Protein AF-A0A7S3RMD4-F1 (afdb_monomer_lite)

Secondary structure (DSSP, 8-state):
--TTHHHHHHHHHHHTT-SSHHHHHHHHHHHHHHHTT-HHHHHTTHHHHHHHTT-SSHHHHHHHHHHHHHHHHH-GGGGGGGHHHHHHHHHHHHTT-S-GGGEETTEESHHHHT-

Sequence (115 aa):
NTEMIPAISPIVFKLLTHSQEVVRKKAVVSVCKFFKIVPDTVLDNKDTIRMVLCDPDPSVMGASLHVLFEMAKANPGGCKDLVPSFVNILKQITEHKLPRDFDYHRMPAPWLQVK

pLDDT: mean 93.02, std 4.69, range [59.81, 98.25]

Structure (mmCIF, N/CA/C/O backbone):
data_AF-A0A7S3RMD4-F1
#
_entry.id   AF-A0A7S3RMD4-F1
#
loop_
_atom_site.group_PDB
_atom_site.id
_atom_site.type_symbol
_atom_site.label_atom_id
_atom_site.label_alt_id
_atom_site.label_comp_id
_atom_site.label_asym_id
_atom_site.label_entity_id
_atom_site.label_seq_id
_atom_site.pdbx_PDB_ins_code
_atom_site.Cartn_x
_atom_site.Cartn_y
_atom_site.Cartn_z
_atom_site.occupancy
_atom_site.B_iso_or_equiv
_atom_site.auth_seq_id
_atom_site.auth_comp_id
_atom_site.auth_asym_id
_atom_site.auth_atom_id
_atom_site.pdbx_PDB_model_num
ATOM 1 N N . ASN A 1 1 ? 10.426 -15.105 -16.484 1.00 59.81 1 ASN A N 1
ATOM 2 C CA . ASN A 1 1 ? 10.438 -14.267 -17.699 1.00 59.81 1 ASN A CA 1
ATOM 3 C C . ASN A 1 1 ? 10.548 -12.801 -17.345 1.00 59.81 1 ASN A C 1
ATOM 5 O O . ASN A 1 1 ? 9.536 -12.146 -17.145 1.00 59.81 1 ASN A O 1
ATOM 9 N N . THR A 1 2 ? 11.779 -12.311 -17.239 1.00 77.69 2 THR A N 1
ATOM 10 C CA . THR A 1 2 ? 12.130 -10.888 -17.088 1.00 77.69 2 THR A CA 1
ATOM 11 C C . THR A 1 2 ? 11.802 -10.086 -18.353 1.00 77.69 2 THR A C 1
ATOM 13 O O . THR A 1 2 ? 11.339 -8.959 -18.252 1.00 77.69 2 THR A O 1
ATOM 16 N N . GLU A 1 3 ? 11.938 -10.698 -19.533 1.00 80.69 3 GLU A N 1
ATOM 17 C CA . GLU A 1 3 ? 11.774 -10.037 -20.840 1.00 80.69 3 GLU A CA 1
ATOM 18 C C . GLU A 1 3 ? 10.343 -9.574 -21.150 1.00 80.69 3 GLU A C 1
ATOM 20 O O . GLU A 1 3 ? 10.147 -8.575 -21.832 1.00 80.69 3 GLU A O 1
ATOM 25 N N . MET A 1 4 ? 9.323 -10.262 -20.629 1.00 87.12 4 MET A N 1
ATOM 26 C CA . MET A 1 4 ? 7.923 -9.900 -20.894 1.00 87.12 4 MET A CA 1
ATOM 27 C C . MET A 1 4 ? 7.417 -8.768 -19.994 1.00 87.12 4 MET A C 1
ATOM 29 O O . MET A 1 4 ? 6.431 -8.118 -20.337 1.00 87.12 4 MET A O 1
ATOM 33 N N . ILE A 1 5 ? 8.060 -8.536 -18.841 1.00 88.06 5 ILE A N 1
ATOM 34 C CA . ILE A 1 5 ? 7.580 -7.600 -17.812 1.00 88.06 5 ILE A CA 1
ATOM 35 C C . ILE A 1 5 ? 7.455 -6.168 -18.352 1.00 88.06 5 ILE A C 1
ATOM 37 O O . ILE A 1 5 ? 6.382 -5.591 -18.178 1.00 88.06 5 ILE A O 1
ATOM 41 N N . PRO A 1 6 ? 8.453 -5.599 -19.056 1.00 87.94 6 PRO A N 1
ATOM 42 C CA . PRO A 1 6 ? 8.327 -4.254 -19.616 1.00 87.94 6 PRO A CA 1
ATOM 43 C C . PRO A 1 6 ? 7.158 -4.112 -20.598 1.00 87.94 6 PRO A C 1
ATOM 45 O O . PRO A 1 6 ? 6.473 -3.096 -20.587 1.00 87.94 6 PRO A O 1
ATOM 48 N N . ALA A 1 7 ? 6.878 -5.143 -21.401 1.00 90.00 7 ALA A N 1
ATOM 49 C CA . ALA A 1 7 ? 5.795 -5.112 -22.383 1.00 90.00 7 ALA A CA 1
ATOM 50 C C . ALA A 1 7 ? 4.399 -5.189 -21.738 1.00 90.00 7 ALA A C 1
ATOM 52 O O . ALA A 1 7 ? 3.468 -4.522 -22.187 1.00 90.00 7 ALA A O 1
ATOM 53 N N . ILE A 1 8 ? 4.240 -5.985 -20.673 1.00 92.06 8 ILE A N 1
ATOM 54 C CA . ILE A 1 8 ? 2.951 -6.136 -19.974 1.00 92.06 8 ILE A CA 1
ATOM 55 C C . ILE A 1 8 ? 2.722 -5.067 -18.901 1.00 92.06 8 ILE A C 1
ATOM 57 O O . ILE A 1 8 ? 1.578 -4.830 -18.514 1.00 92.06 8 ILE A O 1
ATOM 61 N N . SER A 1 9 ? 3.787 -4.428 -18.411 1.00 91.56 9 SER A N 1
ATOM 62 C CA . SER A 1 9 ? 3.724 -3.450 -17.326 1.00 91.56 9 SER A CA 1
ATOM 63 C C . SER A 1 9 ? 2.706 -2.331 -17.599 1.00 91.56 9 SER A C 1
ATOM 65 O O . SER A 1 9 ? 1.800 -2.175 -16.778 1.00 91.56 9 SER A O 1
ATOM 67 N N . PRO A 1 10 ? 2.701 -1.645 -18.764 1.00 93.31 10 PRO A N 1
ATOM 68 C CA . PRO A 1 10 ? 1.723 -0.589 -19.047 1.00 93.31 10 PRO A CA 1
ATOM 69 C C . PRO A 1 10 ? 0.265 -1.059 -18.947 1.00 93.31 10 PRO A C 1
ATOM 71 O O . PRO A 1 10 ? -0.604 -0.323 -18.478 1.00 93.31 10 PRO A O 1
ATOM 74 N N . ILE A 1 11 ? -0.006 -2.307 -19.348 1.00 95.19 11 ILE A N 1
ATOM 75 C CA . ILE A 1 11 ? -1.342 -2.908 -19.270 1.00 95.19 11 ILE A CA 1
ATOM 76 C C . ILE A 1 11 ? -1.742 -3.085 -17.803 1.00 95.19 11 ILE A C 1
ATOM 78 O O . ILE A 1 11 ? -2.850 -2.720 -17.419 1.00 95.19 11 ILE A O 1
ATOM 82 N N . VAL A 1 12 ? -0.838 -3.601 -16.968 1.00 95.81 12 VAL A N 1
ATOM 83 C CA . VAL A 1 12 ? -1.089 -3.791 -15.533 1.00 95.81 12 VAL A CA 1
ATOM 84 C C . VAL A 1 12 ? -1.259 -2.455 -14.813 1.00 95.81 12 VAL A C 1
ATOM 86 O O . VAL A 1 12 ? -2.188 -2.319 -14.021 1.00 95.81 12 VAL A O 1
ATOM 89 N N . PHE A 1 13 ? -0.433 -1.451 -15.117 1.00 95.06 13 PHE A N 1
ATOM 90 C CA . PHE A 1 13 ? -0.572 -0.112 -14.536 1.00 95.06 13 PHE A CA 1
ATOM 91 C C . PHE A 1 13 ? -1.913 0.535 -14.903 1.00 95.06 13 PHE A C 1
ATOM 93 O O . PHE A 1 13 ? -2.556 1.128 -14.041 1.00 95.06 13 PHE A O 1
ATOM 100 N N . LYS A 1 14 ? -2.410 0.335 -16.131 1.00 95.62 14 LYS A N 1
ATOM 101 C CA . LYS A 1 14 ? -3.761 0.771 -16.522 1.00 95.62 14 LYS A CA 1
ATOM 102 C C . LYS A 1 14 ? -4.864 0.095 -15.695 1.00 95.62 14 LYS A C 1
ATOM 104 O O . LYS A 1 14 ? -5.892 0.709 -15.429 1.00 95.62 14 LYS A O 1
ATOM 109 N N . LEU A 1 15 ? -4.669 -1.155 -15.272 1.00 97.25 15 LEU A N 1
ATOM 110 C CA . LEU A 1 15 ? -5.643 -1.885 -14.451 1.00 97.25 15 LEU A CA 1
ATOM 111 C C . LEU A 1 15 ? -5.690 -1.411 -12.987 1.00 97.25 15 LEU A C 1
ATOM 113 O O . LEU A 1 15 ? -6.636 -1.760 -12.281 1.00 97.25 15 LEU A O 1
ATOM 117 N N . LEU A 1 16 ? -4.737 -0.587 -12.534 1.00 96.50 16 LEU A N 1
ATOM 118 C CA . LEU A 1 16 ? -4.756 0.002 -11.188 1.00 96.50 16 LEU A CA 1
ATOM 119 C C . LEU A 1 16 ? -5.918 0.979 -10.975 1.00 96.50 16 LEU A C 1
ATOM 121 O O . LEU A 1 16 ? -6.260 1.248 -9.83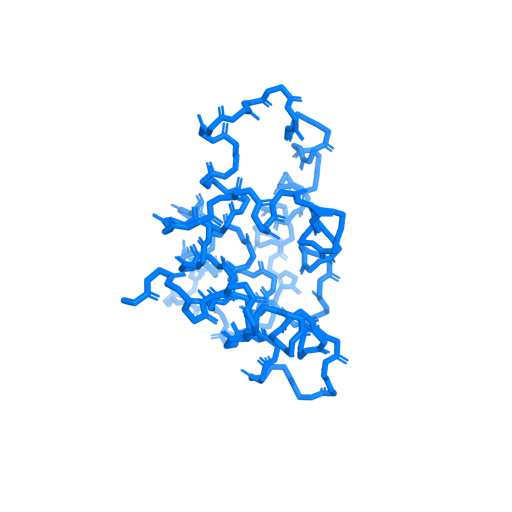4 1.00 96.50 16 LEU A O 1
ATOM 125 N N . THR A 1 17 ? -6.544 1.488 -12.039 1.00 95.88 17 THR A N 1
ATOM 126 C CA . THR A 1 17 ? -7.706 2.394 -11.969 1.00 95.88 17 THR A CA 1
ATOM 127 C C . THR A 1 17 ? -8.998 1.738 -12.466 1.00 95.88 17 THR A C 1
ATOM 129 O O . THR A 1 17 ? -9.980 2.415 -12.767 1.00 95.88 17 THR A O 1
ATOM 132 N N . HIS A 1 18 ? -9.018 0.406 -12.563 1.00 98.00 18 HIS A N 1
ATOM 133 C CA . HIS A 1 18 ? -10.189 -0.342 -13.012 1.00 98.00 18 HIS A CA 1
ATOM 134 C C . HIS A 1 18 ? -11.383 -0.172 -12.053 1.00 98.00 18 HIS A C 1
ATOM 136 O O . HIS A 1 18 ? -11.208 -0.074 -10.839 1.00 98.00 18 HIS A O 1
ATOM 142 N N . SER A 1 19 ? -12.611 -0.194 -12.579 1.00 97.44 19 SER A N 1
ATOM 143 C CA . SER A 1 19 ? -13.834 0.001 -11.781 1.00 97.44 19 SER A CA 1
ATOM 144 C C . SER A 1 19 ? -13.999 -1.042 -10.670 1.00 97.44 19 SER A C 1
ATOM 146 O O . SER A 1 19 ? -14.352 -0.697 -9.548 1.00 97.44 19 SER A O 1
ATOM 148 N N . GLN A 1 20 ? -13.679 -2.303 -10.966 1.00 98.06 20 GLN A N 1
ATOM 149 C CA . GLN A 1 20 ? -13.716 -3.408 -10.001 1.00 98.06 20 GLN A CA 1
ATOM 150 C C . GLN A 1 20 ? -12.464 -3.459 -9.115 1.00 98.06 20 GLN A C 1
ATOM 152 O O . GLN A 1 20 ? -11.344 -3.620 -9.611 1.00 98.06 20 GLN A O 1
ATOM 157 N N . GLU A 1 21 ? -12.665 -3.435 -7.802 1.00 97.62 21 GLU A N 1
ATOM 158 C CA . GLU A 1 21 ? -11.640 -3.507 -6.758 1.00 97.62 21 GLU A CA 1
ATOM 159 C C . GLU A 1 21 ? -10.825 -4.802 -6.810 1.00 97.62 21 GLU A C 1
ATOM 161 O O . GLU A 1 21 ? -9.607 -4.778 -6.646 1.00 97.62 21 GLU A O 1
ATOM 166 N N . VAL A 1 22 ? -11.450 -5.933 -7.153 1.00 97.88 22 VAL A N 1
ATOM 167 C CA . VAL A 1 22 ? -10.745 -7.218 -7.300 1.00 97.88 22 VAL A CA 1
ATOM 168 C C . VAL A 1 22 ? -9.690 -7.155 -8.410 1.00 97.88 22 VAL A C 1
ATOM 170 O O . VAL A 1 22 ? -8.611 -7.741 -8.277 1.00 97.88 22 VAL A O 1
ATOM 173 N N . VAL A 1 23 ? -9.976 -6.434 -9.498 1.00 98.25 23 VAL A N 1
ATOM 174 C CA . VAL A 1 23 ? -9.031 -6.238 -10.605 1.00 98.25 23 VAL A CA 1
ATOM 175 C C . VAL A 1 23 ? -7.895 -5.320 -10.168 1.00 98.25 23 VAL A C 1
ATOM 177 O O . VAL A 1 23 ? -6.733 -5.688 -10.352 1.00 98.25 23 VAL A O 1
ATOM 180 N N . ARG A 1 24 ? -8.211 -4.195 -9.509 1.00 98.19 24 ARG A N 1
ATOM 181 C CA . ARG A 1 24 ? -7.194 -3.283 -8.959 1.00 98.19 24 ARG A CA 1
ATOM 182 C C . ARG A 1 24 ? -6.266 -4.015 -7.992 1.00 98.19 24 ARG A C 1
ATOM 184 O O . ARG A 1 24 ? -5.054 -3.994 -8.172 1.00 98.19 24 ARG A O 1
ATOM 191 N N . LYS A 1 25 ? -6.814 -4.775 -7.039 1.00 97.94 25 LYS A N 1
ATOM 192 C CA . LYS A 1 25 ? -6.045 -5.581 -6.075 1.00 97.94 25 LYS A CA 1
ATOM 193 C C . LYS A 1 25 ? -5.084 -6.545 -6.770 1.00 97.94 25 LYS A C 1
ATOM 195 O O . LYS A 1 25 ? -3.914 -6.619 -6.400 1.00 97.94 25 LYS A O 1
ATOM 200 N N . LYS A 1 26 ? -5.556 -7.281 -7.782 1.00 98.00 26 LYS A N 1
ATOM 201 C CA . LYS A 1 26 ? -4.703 -8.195 -8.561 1.00 98.00 26 LYS A CA 1
ATOM 202 C C . LYS A 1 26 ? -3.597 -7.440 -9.295 1.00 98.00 26 LYS A C 1
ATOM 204 O O . LYS A 1 26 ? -2.455 -7.887 -9.250 1.00 98.00 26 LYS A O 1
ATOM 209 N N . ALA A 1 27 ? -3.907 -6.288 -9.889 1.00 97.62 27 ALA A N 1
ATOM 210 C CA . ALA A 1 27 ? -2.914 -5.440 -10.538 1.00 97.62 27 ALA A CA 1
ATOM 211 C C . ALA A 1 27 ? -1.833 -4.966 -9.550 1.00 97.62 27 ALA A C 1
ATOM 213 O O . ALA A 1 27 ? -0.649 -5.073 -9.852 1.00 97.62 27 ALA A O 1
ATOM 214 N N . VAL A 1 28 ? -2.204 -4.560 -8.332 1.00 97.38 28 VAL A N 1
ATOM 215 C CA . VAL A 1 28 ? -1.247 -4.172 -7.278 1.00 97.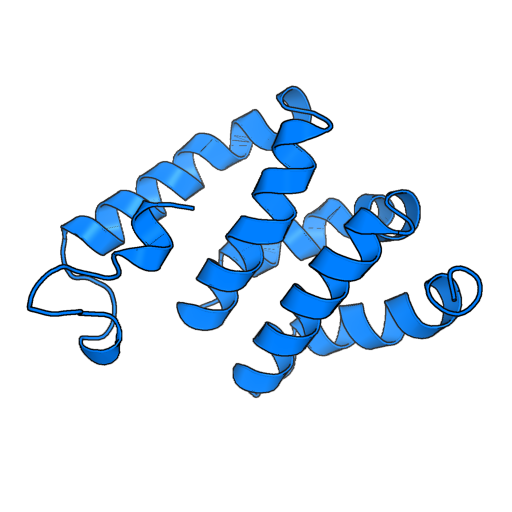38 28 VAL A CA 1
ATOM 216 C C . VAL A 1 28 ? -0.331 -5.328 -6.878 1.00 97.38 28 VAL A C 1
ATOM 218 O O . VAL A 1 28 ? 0.883 -5.154 -6.769 1.00 97.38 28 VAL A O 1
ATOM 221 N N . VAL A 1 29 ? -0.884 -6.532 -6.701 1.00 96.31 29 VAL A N 1
ATOM 222 C CA . VAL A 1 29 ? -0.080 -7.729 -6.403 1.00 96.31 29 VAL A CA 1
ATOM 223 C C . VAL A 1 29 ? 0.881 -8.043 -7.556 1.00 96.31 29 VAL A C 1
ATOM 225 O O . VAL A 1 29 ? 2.043 -8.378 -7.312 1.00 96.31 29 VAL A O 1
ATOM 228 N N . SER A 1 30 ? 0.442 -7.886 -8.808 1.00 96.19 30 SER A N 1
ATOM 229 C CA . SER A 1 30 ? 1.306 -8.019 -9.986 1.00 96.19 30 SER A CA 1
ATOM 230 C C . SER A 1 30 ? 2.425 -6.976 -10.002 1.00 96.19 30 SER A C 1
ATOM 232 O O . SER A 1 30 ? 3.577 -7.350 -10.206 1.00 96.19 30 SER A O 1
ATOM 234 N N . VAL A 1 31 ? 2.133 -5.706 -9.700 1.00 95.56 31 VAL A N 1
ATOM 235 C CA . VAL A 1 31 ? 3.144 -4.639 -9.583 1.00 95.56 31 VAL A CA 1
ATOM 236 C C . VAL A 1 31 ? 4.162 -4.960 -8.488 1.00 95.56 31 VAL A C 1
ATOM 238 O O . VAL A 1 31 ? 5.362 -4.828 -8.711 1.00 95.56 31 VAL A O 1
ATOM 241 N N . CYS A 1 32 ? 3.721 -5.472 -7.336 1.00 94.88 32 CYS A N 1
ATOM 242 C CA . CYS A 1 32 ? 4.627 -5.937 -6.282 1.00 94.88 32 CYS A CA 1
ATOM 243 C C . CYS A 1 32 ? 5.560 -7.053 -6.785 1.00 94.88 32 CYS A C 1
ATOM 245 O O . CYS A 1 32 ? 6.759 -7.057 -6.497 1.00 94.88 32 CYS A O 1
ATOM 247 N N . LYS A 1 33 ? 5.044 -7.989 -7.594 1.00 93.62 33 LYS A N 1
ATOM 248 C CA . LYS A 1 33 ? 5.873 -9.033 -8.210 1.00 93.62 33 LYS A CA 1
ATOM 249 C C . LYS A 1 33 ? 6.843 -8.463 -9.246 1.00 93.62 33 LYS A C 1
ATOM 251 O O . LYS A 1 33 ? 7.978 -8.929 -9.295 1.00 93.62 33 LYS A O 1
ATOM 256 N N . PHE A 1 34 ? 6.427 -7.470 -10.033 1.00 94.00 34 PHE A N 1
ATOM 257 C CA . PHE A 1 34 ? 7.301 -6.777 -10.981 1.00 94.00 34 PHE A CA 1
ATOM 258 C C . PHE A 1 34 ? 8.432 -6.059 -10.260 1.00 94.00 34 PHE A C 1
ATOM 260 O O . PHE A 1 34 ? 9.573 -6.245 -10.655 1.00 94.00 34 PHE A O 1
ATOM 267 N N . PHE A 1 35 ? 8.155 -5.376 -9.145 1.00 93.56 35 PHE A N 1
ATOM 268 C CA . PHE A 1 35 ? 9.184 -4.701 -8.351 1.00 93.56 35 PHE A CA 1
ATOM 269 C C . PHE A 1 35 ? 10.286 -5.665 -7.897 1.00 93.56 35 PHE A C 1
ATOM 271 O O . PHE A 1 35 ? 11.458 -5.321 -7.905 1.00 93.56 35 PHE A O 1
ATOM 278 N N . LYS A 1 36 ? 9.925 -6.909 -7.559 1.00 91.75 36 LYS A N 1
ATOM 279 C CA . LYS A 1 36 ? 10.883 -7.945 -7.133 1.00 91.75 36 LYS A CA 1
ATOM 280 C C . LYS A 1 36 ? 11.713 -8.550 -8.269 1.00 91.75 36 LYS A C 1
ATOM 282 O O . LYS A 1 36 ? 12.668 -9.260 -7.978 1.00 91.75 36 LYS A O 1
ATOM 287 N N . ILE A 1 37 ? 11.325 -8.352 -9.531 1.00 92.12 37 ILE A N 1
ATOM 288 C CA . ILE A 1 37 ? 12.001 -8.945 -10.698 1.00 92.12 37 ILE A CA 1
ATOM 289 C C . ILE A 1 37 ? 12.702 -7.866 -11.537 1.00 92.12 37 ILE A C 1
ATOM 291 O O . ILE A 1 37 ? 13.857 -8.049 -11.903 1.00 92.12 37 ILE A O 1
ATOM 295 N N . VAL A 1 38 ? 12.009 -6.765 -11.843 1.00 91.31 38 VAL A N 1
ATOM 296 C CA . VAL A 1 38 ? 12.501 -5.607 -12.605 1.00 91.31 38 VAL A CA 1
ATOM 297 C C . VAL A 1 38 ? 12.076 -4.319 -11.872 1.00 91.31 38 VAL A C 1
ATOM 299 O O . VAL A 1 38 ? 11.052 -3.724 -12.222 1.00 91.31 38 VAL A O 1
ATOM 302 N N . PRO A 1 39 ? 12.810 -3.899 -10.820 1.00 90.62 39 PRO A N 1
ATOM 303 C CA . PRO A 1 39 ? 12.444 -2.741 -10.000 1.00 90.62 39 PRO A CA 1
ATOM 304 C C . PRO A 1 39 ? 12.295 -1.447 -10.806 1.00 90.62 39 PRO A C 1
ATOM 306 O O . PRO A 1 39 ? 11.351 -0.695 -10.572 1.00 90.62 39 PRO A O 1
ATOM 309 N N . ASP A 1 40 ? 13.179 -1.222 -11.781 1.00 90.31 40 ASP A N 1
ATOM 310 C CA . ASP A 1 40 ? 13.259 0.025 -12.555 1.00 90.31 40 ASP A CA 1
ATOM 311 C C . ASP A 1 40 ? 11.928 0.370 -13.238 1.00 90.31 40 ASP A C 1
ATOM 313 O O . ASP A 1 40 ? 11.404 1.467 -13.066 1.00 90.31 40 ASP A O 1
ATOM 317 N N . THR A 1 41 ? 11.289 -0.616 -13.878 1.00 86.94 41 THR A N 1
ATOM 318 C CA . THR A 1 41 ? 9.977 -0.458 -14.534 1.00 86.94 41 THR A CA 1
ATOM 319 C C . THR A 1 41 ? 8.883 0.040 -13.581 1.00 86.94 41 THR A C 1
ATOM 321 O O . THR A 1 41 ? 7.944 0.731 -13.984 1.00 86.94 41 THR A O 1
ATOM 324 N N . VAL A 1 42 ? 8.967 -0.347 -12.310 1.00 88.69 42 VAL A N 1
ATOM 325 C CA . VAL A 1 42 ? 7.999 0.031 -11.279 1.00 88.69 42 VAL A CA 1
ATOM 326 C C . VAL A 1 42 ? 8.346 1.398 -10.687 1.00 88.69 42 VAL A C 1
ATOM 328 O O . VAL A 1 42 ? 7.445 2.197 -10.430 1.00 88.69 42 VAL A O 1
ATOM 331 N N . LEU A 1 43 ? 9.636 1.691 -10.508 1.00 88.81 43 LEU A N 1
ATOM 332 C CA . LEU A 1 43 ? 10.125 2.973 -9.998 1.00 88.81 43 LEU A CA 1
ATOM 333 C C . LEU A 1 43 ? 9.805 4.144 -10.937 1.00 88.81 43 LEU A C 1
ATOM 335 O O . LEU A 1 43 ? 9.492 5.229 -10.441 1.00 88.81 43 LEU A O 1
ATOM 339 N N . ASP A 1 44 ? 9.768 3.909 -12.252 1.00 88.94 44 ASP A N 1
ATOM 340 C CA . ASP A 1 44 ? 9.310 4.886 -13.253 1.00 88.94 44 ASP A CA 1
ATOM 341 C C . ASP A 1 44 ? 7.862 5.353 -13.011 1.00 88.94 44 ASP A C 1
ATOM 343 O O . ASP A 1 44 ? 7.485 6.462 -13.380 1.00 88.94 44 ASP A O 1
ATOM 347 N N . ASN A 1 45 ? 7.051 4.526 -12.341 1.00 88.44 45 ASN A N 1
ATOM 348 C CA . ASN A 1 45 ? 5.634 4.768 -12.061 1.00 88.44 45 ASN A CA 1
ATOM 349 C C . ASN A 1 45 ? 5.348 4.888 -10.551 1.00 88.44 45 ASN A C 1
ATOM 351 O O . ASN A 1 45 ? 4.240 4.600 -10.084 1.00 88.44 45 ASN A O 1
ATOM 355 N N . LYS A 1 46 ? 6.347 5.305 -9.761 1.00 88.12 46 LYS A N 1
ATOM 356 C CA . LYS A 1 46 ? 6.255 5.387 -8.292 1.00 88.12 46 LYS A CA 1
ATOM 357 C C . LYS A 1 46 ? 5.046 6.188 -7.798 1.00 88.12 46 LYS A C 1
ATOM 359 O O . LYS A 1 46 ? 4.439 5.804 -6.803 1.00 88.12 46 LYS A O 1
ATOM 364 N N . ASP A 1 47 ? 4.672 7.266 -8.484 1.00 90.69 47 ASP A N 1
ATOM 365 C CA . ASP A 1 47 ? 3.585 8.148 -8.045 1.00 90.69 47 ASP A CA 1
ATOM 366 C C . ASP A 1 47 ? 2.224 7.455 -8.166 1.00 90.69 47 ASP A C 1
ATOM 368 O O . ASP A 1 47 ? 1.393 7.548 -7.261 1.00 90.69 47 ASP A O 1
ATOM 372 N N . THR A 1 48 ? 2.031 6.644 -9.212 1.00 91.19 48 THR A N 1
ATOM 373 C CA . THR A 1 48 ? 0.836 5.807 -9.365 1.00 91.19 48 THR A CA 1
ATOM 374 C C . THR A 1 48 ? 0.715 4.806 -8.219 1.00 91.19 48 THR A C 1
ATOM 376 O O . THR A 1 48 ? -0.367 4.624 -7.673 1.00 91.19 48 THR A O 1
ATOM 379 N N . ILE A 1 49 ? 1.822 4.193 -7.794 1.00 89.06 49 ILE A N 1
ATOM 380 C CA . ILE A 1 49 ? 1.829 3.222 -6.686 1.00 89.06 49 ILE A CA 1
ATOM 381 C C . ILE A 1 49 ? 1.474 3.899 -5.364 1.00 89.06 49 ILE A C 1
ATOM 383 O O . ILE A 1 49 ? 0.730 3.342 -4.560 1.00 89.06 49 ILE A O 1
ATOM 387 N N . ARG A 1 50 ? 1.971 5.120 -5.150 1.00 91.62 50 ARG A N 1
ATOM 388 C CA . ARG A 1 50 ? 1.644 5.918 -3.962 1.00 91.62 50 ARG A CA 1
ATOM 389 C C . ARG A 1 50 ? 0.169 6.299 -3.933 1.00 91.62 50 ARG A C 1
ATOM 391 O O . ARG A 1 50 ? -0.428 6.265 -2.866 1.00 91.62 50 ARG A O 1
ATOM 398 N N . MET A 1 51 ? -0.437 6.596 -5.083 1.00 91.69 51 MET A N 1
ATOM 399 C CA . MET A 1 51 ? -1.875 6.872 -5.168 1.00 91.69 51 MET A CA 1
ATOM 400 C C . MET A 1 51 ? -2.741 5.662 -4.800 1.00 91.69 51 MET A C 1
ATOM 402 O O . MET A 1 51 ? -3.786 5.840 -4.181 1.00 91.69 51 MET A O 1
ATOM 406 N N . VAL A 1 52 ? -2.310 4.438 -5.129 1.00 94.06 52 VAL A N 1
ATOM 407 C CA . VAL A 1 52 ? -3.038 3.201 -4.778 1.00 94.06 52 VAL A CA 1
ATOM 408 C C . VAL A 1 52 ? -3.149 3.015 -3.256 1.00 94.06 52 VAL A C 1
ATOM 410 O O . VAL A 1 52 ? -4.106 2.406 -2.783 1.00 94.06 52 VAL A O 1
ATOM 413 N N . LEU A 1 53 ? -2.233 3.582 -2.460 1.00 94.50 53 LEU A N 1
ATOM 414 C CA . LEU A 1 53 ? -2.360 3.595 -0.995 1.00 94.50 53 LEU A CA 1
ATOM 415 C C . LEU A 1 53 ? -3.650 4.272 -0.518 1.00 94.50 53 LEU A C 1
ATOM 417 O O . LEU A 1 53 ? -4.157 3.949 0.550 1.00 94.50 53 LEU A O 1
ATOM 421 N N . CYS A 1 54 ? -4.182 5.199 -1.311 1.00 93.31 54 CYS A N 1
ATOM 422 C CA . CYS A 1 54 ? -5.403 5.934 -1.020 1.00 93.31 54 CYS A CA 1
ATOM 423 C C . CYS A 1 54 ? -6.648 5.303 -1.673 1.00 93.31 54 CYS A C 1
ATOM 425 O O . CYS A 1 54 ? -7.659 5.991 -1.814 1.00 93.31 54 CYS A O 1
ATOM 427 N N . ASP A 1 55 ? -6.590 4.037 -2.114 1.00 96.44 55 ASP A N 1
ATOM 428 C CA . ASP A 1 55 ? -7.751 3.361 -2.707 1.00 96.44 55 ASP A CA 1
ATOM 429 C C . ASP A 1 55 ? -8.918 3.300 -1.701 1.00 96.44 55 ASP A C 1
ATOM 431 O O . ASP A 1 55 ? -8.693 2.999 -0.524 1.00 96.44 55 ASP A O 1
ATOM 435 N N . PRO A 1 56 ? -10.164 3.571 -2.136 1.00 94.31 56 PRO A N 1
ATOM 436 C CA . PRO A 1 56 ? -11.328 3.502 -1.256 1.00 94.31 56 PRO A CA 1
ATOM 437 C C . PRO A 1 56 ? -11.614 2.084 -0.750 1.00 94.31 56 PRO A C 1
ATOM 439 O O . PRO A 1 56 ? -12.255 1.938 0.289 1.00 94.31 56 PRO A O 1
ATOM 442 N N . ASP A 1 57 ? -11.170 1.047 -1.468 1.00 96.19 57 ASP A N 1
ATOM 443 C CA . ASP A 1 57 ? -11.306 -0.334 -1.024 1.00 96.19 57 ASP A CA 1
ATOM 444 C C . ASP A 1 57 ? -10.127 -0.736 -0.112 1.00 96.19 57 ASP A C 1
ATOM 446 O O . ASP A 1 57 ? -8.970 -0.771 -0.560 1.00 96.19 57 ASP A O 1
ATOM 450 N N . PRO A 1 58 ? -10.382 -1.120 1.156 1.00 95.00 58 PRO A N 1
ATOM 451 C CA . PRO A 1 58 ? -9.308 -1.461 2.080 1.00 95.00 58 PRO A CA 1
ATOM 452 C C . PRO A 1 58 ? -8.496 -2.697 1.671 1.00 95.00 58 PRO A C 1
ATOM 454 O O . PRO A 1 58 ? -7.340 -2.827 2.079 1.00 95.00 58 PRO A O 1
ATOM 457 N N . SER A 1 59 ? -9.044 -3.604 0.847 1.00 95.38 59 SER A N 1
ATOM 458 C CA . SER A 1 59 ? -8.278 -4.745 0.332 1.00 95.38 59 SER A CA 1
ATOM 459 C C . SER A 1 59 ? -7.256 -4.325 -0.723 1.00 95.38 59 SER A C 1
ATOM 461 O O . SER A 1 59 ? -6.182 -4.929 -0.791 1.00 95.38 59 SER A O 1
ATOM 463 N N . VAL A 1 60 ? -7.573 -3.327 -1.554 1.00 97.44 60 VAL A N 1
ATOM 464 C CA . VAL A 1 60 ? -6.634 -2.752 -2.531 1.00 97.44 60 VAL A CA 1
ATOM 465 C C . VAL A 1 60 ? -5.571 -1.922 -1.810 1.00 97.44 60 VAL A C 1
ATOM 467 O O . VAL A 1 60 ? -4.376 -2.138 -2.027 1.00 97.44 60 VAL A O 1
ATOM 470 N N . MET A 1 61 ? -5.991 -1.056 -0.883 1.00 96.19 61 MET A N 1
ATOM 471 C CA . MET A 1 61 ? -5.091 -0.267 -0.036 1.00 96.19 61 MET A CA 1
ATOM 472 C C . MET A 1 61 ? -4.127 -1.171 0.750 1.00 96.19 61 MET A C 1
ATOM 474 O O . MET A 1 61 ? -2.912 -0.990 0.669 1.00 96.19 61 MET A O 1
ATOM 478 N N . GLY A 1 62 ? -4.618 -2.236 1.392 1.00 95.38 62 GLY A N 1
ATOM 479 C CA . GLY A 1 62 ? -3.772 -3.211 2.088 1.00 95.38 62 GLY A CA 1
ATOM 480 C C . GLY A 1 62 ? -2.814 -3.982 1.165 1.00 95.38 62 GLY A C 1
ATOM 481 O O . GLY A 1 62 ? -1.688 -4.305 1.552 1.00 95.38 62 GLY A O 1
ATOM 482 N N . ALA A 1 63 ? -3.205 -4.251 -0.086 1.00 96.25 63 ALA A N 1
ATOM 483 C CA . ALA A 1 63 ? -2.294 -4.844 -1.067 1.00 96.25 63 ALA A CA 1
ATOM 484 C C . ALA A 1 63 ? -1.132 -3.893 -1.408 1.00 96.25 63 ALA A C 1
ATOM 486 O O . ALA A 1 63 ? 0.003 -4.351 -1.559 1.00 96.25 63 ALA A O 1
ATOM 487 N N . SER A 1 64 ? -1.385 -2.580 -1.460 1.00 95.69 64 SER A N 1
ATOM 488 C CA . SER A 1 64 ? -0.367 -1.567 -1.776 1.00 95.69 64 SER A CA 1
ATOM 489 C C . SER A 1 64 ? 0.739 -1.466 -0.720 1.00 95.69 64 SER A C 1
ATOM 491 O O . SER A 1 64 ? 1.898 -1.235 -1.069 1.00 95.69 64 SER A O 1
ATOM 493 N N . LEU A 1 65 ? 0.424 -1.750 0.552 1.00 95.25 65 LEU A N 1
ATOM 494 C CA . LEU A 1 65 ? 1.404 -1.762 1.644 1.00 95.25 65 LEU A CA 1
ATOM 495 C C . LEU A 1 65 ? 2.579 -2.702 1.345 1.00 95.25 65 LEU A C 1
ATOM 497 O O . LEU A 1 65 ? 3.718 -2.398 1.681 1.00 95.25 65 LEU A O 1
ATOM 501 N N . HIS A 1 66 ? 2.332 -3.809 0.638 1.00 94.12 66 HIS A N 1
ATOM 502 C CA . HIS A 1 66 ? 3.373 -4.777 0.306 1.00 94.12 66 HIS A CA 1
ATOM 503 C C . HIS A 1 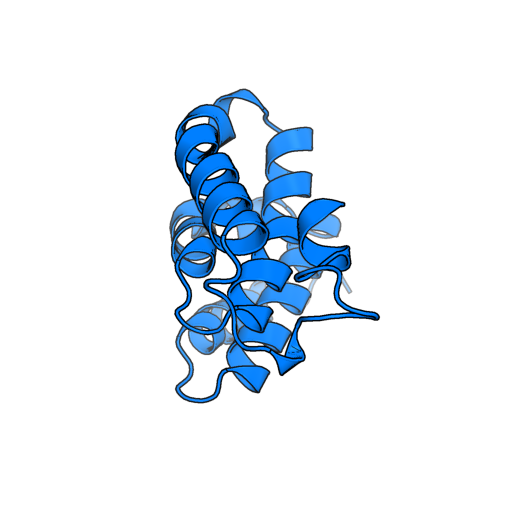66 ? 4.426 -4.203 -0.642 1.00 94.12 66 HIS A C 1
ATOM 505 O O . HIS A 1 66 ? 5.613 -4.410 -0.417 1.00 94.12 66 HIS A O 1
ATOM 511 N N . VAL A 1 67 ? 4.018 -3.500 -1.703 1.00 94.19 67 VAL A N 1
ATOM 512 C CA . VAL A 1 67 ? 4.982 -2.903 -2.641 1.00 94.19 67 VAL A CA 1
ATOM 513 C C . VAL A 1 67 ? 5.679 -1.701 -2.009 1.00 94.19 67 VAL A C 1
ATOM 515 O O . VAL A 1 67 ? 6.891 -1.567 -2.144 1.00 94.19 67 VAL A O 1
ATOM 518 N N . LEU A 1 68 ? 4.953 -0.883 -1.240 1.00 93.81 68 LEU A N 1
ATOM 519 C CA . LEU A 1 68 ? 5.530 0.265 -0.539 1.00 93.81 68 LEU A CA 1
ATOM 520 C C . LEU A 1 68 ? 6.544 -0.150 0.530 1.00 93.81 68 LEU A C 1
ATOM 522 O O . LEU A 1 68 ? 7.553 0.526 0.698 1.00 93.81 68 LEU A O 1
ATOM 526 N N . PHE A 1 69 ? 6.328 -1.279 1.202 1.00 93.44 69 PHE A N 1
ATOM 527 C CA . PHE A 1 69 ? 7.297 -1.848 2.133 1.00 93.44 69 PHE A CA 1
ATOM 528 C C . PHE A 1 69 ? 8.602 -2.257 1.437 1.00 93.44 69 PHE A C 1
ATOM 530 O O . PHE A 1 69 ? 9.687 -1.939 1.921 1.00 93.44 69 PHE A O 1
ATOM 537 N N . GLU A 1 70 ? 8.520 -2.918 0.279 1.00 92.94 70 GLU A N 1
ATOM 538 C CA . GLU A 1 70 ? 9.713 -3.278 -0.502 1.00 92.94 70 GLU A CA 1
ATOM 539 C C . GLU A 1 70 ? 10.428 -2.024 -1.039 1.00 92.94 70 GLU A C 1
ATOM 541 O O . GLU A 1 70 ? 11.656 -1.941 -0.990 1.00 92.94 70 GLU A O 1
ATOM 546 N N . MET A 1 71 ? 9.676 -1.003 -1.469 1.00 92.25 71 MET A N 1
ATOM 547 C CA . MET A 1 71 ? 10.236 0.293 -1.871 1.00 92.25 71 MET A CA 1
ATOM 548 C C . MET A 1 71 ? 10.929 1.006 -0.705 1.00 92.25 71 MET A C 1
ATOM 550 O O . MET A 1 71 ? 12.024 1.535 -0.880 1.00 92.25 71 MET A O 1
ATOM 554 N N . ALA A 1 72 ? 10.332 0.990 0.489 1.00 92.75 72 ALA A N 1
ATOM 555 C CA . ALA A 1 72 ? 10.911 1.586 1.690 1.00 92.75 72 ALA A CA 1
ATOM 556 C C . ALA A 1 72 ? 12.171 0.843 2.151 1.00 92.75 72 ALA A C 1
ATOM 558 O O . ALA A 1 72 ? 13.115 1.479 2.610 1.00 92.75 72 ALA A O 1
ATOM 559 N N . LYS A 1 73 ? 12.227 -0.484 1.986 1.00 92.38 73 LYS A N 1
ATOM 560 C CA . LYS A 1 73 ? 13.448 -1.269 2.216 1.00 92.38 73 LYS A CA 1
ATOM 561 C C . LYS A 1 73 ? 14.569 -0.897 1.250 1.00 92.38 73 LYS A C 1
AT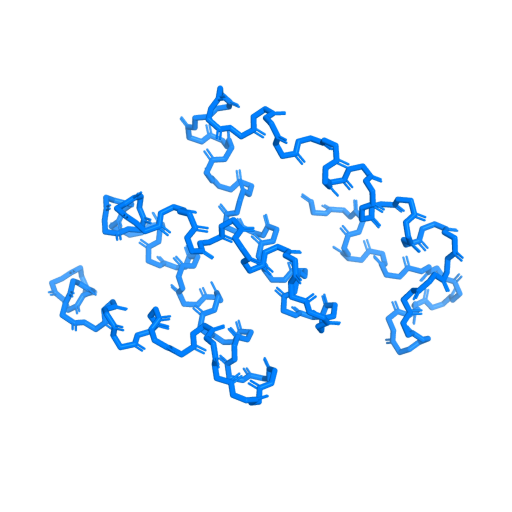OM 563 O O . LYS A 1 73 ? 15.716 -0.805 1.676 1.00 92.38 73 LYS A O 1
ATOM 568 N N . ALA A 1 74 ? 14.244 -0.695 -0.026 1.00 91.31 74 ALA A N 1
ATOM 569 C CA . ALA A 1 74 ? 15.224 -0.330 -1.046 1.00 91.31 74 ALA A CA 1
ATOM 570 C C . ALA A 1 74 ? 15.709 1.125 -0.905 1.00 91.31 74 ALA A C 1
ATOM 572 O O . ALA A 1 74 ? 16.895 1.400 -1.060 1.00 91.31 74 ALA A O 1
ATOM 573 N N . ASN A 1 75 ? 14.803 2.058 -0.597 1.00 90.31 75 ASN A N 1
ATOM 574 C CA . ASN A 1 75 ? 15.112 3.469 -0.385 1.00 90.31 75 ASN A CA 1
ATOM 575 C C . ASN A 1 75 ? 14.221 4.072 0.722 1.00 90.31 75 ASN A C 1
ATOM 577 O O . ASN A 1 75 ? 13.158 4.637 0.428 1.00 90.31 75 ASN A O 1
ATOM 581 N N . PRO A 1 76 ? 14.669 4.028 1.991 1.00 91.12 76 PRO A N 1
ATOM 582 C CA . PRO A 1 76 ? 13.912 4.577 3.115 1.00 91.12 76 PRO A CA 1
ATOM 583 C C . PRO A 1 76 ? 13.624 6.077 2.971 1.00 91.12 76 PRO A C 1
ATOM 585 O O . PRO A 1 76 ? 12.545 6.548 3.332 1.00 91.12 76 PRO A O 1
ATOM 588 N N . GLY A 1 77 ? 14.572 6.834 2.404 1.00 91.62 77 GLY A N 1
ATOM 589 C CA . GLY A 1 77 ? 14.445 8.280 2.220 1.00 91.62 77 GLY A CA 1
ATOM 590 C C . GLY A 1 77 ? 13.286 8.661 1.298 1.00 91.62 77 GLY A C 1
ATOM 591 O O . GLY A 1 77 ? 12.573 9.620 1.580 1.00 91.62 77 GLY A O 1
ATOM 592 N N . GLY A 1 78 ? 13.042 7.865 0.252 1.00 87.94 78 GLY A N 1
ATOM 593 C CA . GLY A 1 78 ? 11.964 8.089 -0.719 1.00 87.94 78 GLY A CA 1
ATOM 594 C C . GLY A 1 78 ? 10.552 7.750 -0.222 1.00 87.94 78 GLY A C 1
ATOM 595 O O . GLY A 1 78 ? 9.585 7.973 -0.951 1.00 87.94 78 GLY A O 1
ATOM 596 N N . CYS A 1 79 ? 10.413 7.195 0.985 1.00 90.38 79 CYS A N 1
ATOM 597 C CA . CYS A 1 79 ? 9.119 6.818 1.568 1.00 90.38 79 CYS A CA 1
ATOM 598 C C . CYS A 1 79 ? 8.801 7.563 2.874 1.00 90.38 79 CYS A C 1
ATOM 600 O O . CYS A 1 79 ? 7.744 7.341 3.462 1.00 90.38 79 CYS A O 1
ATOM 602 N N . LYS A 1 80 ? 9.691 8.445 3.348 1.00 92.81 80 LYS A N 1
ATOM 603 C CA . LYS A 1 80 ? 9.543 9.128 4.644 1.00 92.81 80 LYS A CA 1
ATOM 604 C C . LYS A 1 80 ? 8.289 10.007 4.716 1.00 92.81 80 LYS A C 1
ATOM 606 O O . LYS A 1 80 ? 7.657 10.102 5.762 1.00 92.81 80 LYS A O 1
ATOM 611 N N . ASP A 1 81 ? 7.911 10.616 3.604 1.00 92.88 81 ASP A N 1
ATOM 612 C CA . ASP A 1 81 ? 6.699 11.419 3.443 1.00 92.88 81 ASP A CA 1
ATOM 613 C C . ASP A 1 81 ? 5.400 10.590 3.486 1.00 92.88 81 ASP A C 1
ATOM 615 O O . ASP A 1 81 ? 4.340 11.157 3.726 1.00 92.88 81 ASP A O 1
ATOM 619 N N . LEU A 1 82 ? 5.466 9.258 3.339 1.00 93.44 82 LEU A N 1
ATOM 620 C CA . LEU A 1 82 ? 4.307 8.363 3.488 1.00 93.44 82 LEU A CA 1
ATOM 621 C C . LEU A 1 82 ? 4.030 7.965 4.940 1.00 93.44 82 LEU A C 1
ATOM 623 O O . LEU A 1 82 ? 2.962 7.428 5.230 1.00 93.44 82 LEU A O 1
ATOM 627 N N . VAL A 1 83 ? 4.958 8.227 5.867 1.00 94.50 83 VAL A N 1
ATOM 628 C CA . VAL A 1 83 ? 4.803 7.862 7.285 1.00 94.50 83 VAL A CA 1
ATOM 629 C C . VAL A 1 83 ? 3.493 8.392 7.888 1.00 94.50 83 VAL A C 1
ATOM 631 O O . VAL A 1 83 ? 2.787 7.601 8.517 1.00 94.50 83 VAL A O 1
ATOM 634 N N . PRO A 1 84 ? 3.090 9.664 7.677 1.00 95.50 84 PRO A N 1
ATOM 635 C CA . PRO A 1 84 ? 1.795 10.150 8.151 1.00 95.50 84 PRO A CA 1
ATOM 636 C C . PRO A 1 84 ? 0.610 9.349 7.596 1.00 95.50 84 PRO A C 1
ATOM 638 O O . PRO A 1 84 ? -0.342 9.088 8.330 1.00 95.50 84 PRO A O 1
ATOM 641 N N . SER A 1 85 ? 0.679 8.913 6.334 1.00 94.50 85 SER A N 1
ATOM 642 C CA . SER A 1 85 ? -0.357 8.099 5.687 1.00 94.50 85 SER A CA 1
ATOM 643 C C . SER A 1 85 ? -0.461 6.712 6.322 1.00 94.50 85 SER A C 1
ATOM 645 O O . SER A 1 85 ? -1.566 6.272 6.635 1.00 94.50 85 SER A O 1
ATOM 647 N N . PHE A 1 86 ? 0.669 6.053 6.601 1.00 94.88 86 PHE A N 1
ATOM 648 C CA . PHE A 1 86 ? 0.684 4.760 7.299 1.00 94.88 86 PHE A CA 1
ATOM 649 C C . PHE A 1 86 ? 0.120 4.869 8.718 1.00 94.88 86 PHE A C 1
ATOM 651 O O . PHE A 1 86 ? -0.717 4.062 9.120 1.00 94.88 86 PHE A O 1
ATOM 658 N N . VAL A 1 87 ? 0.509 5.912 9.460 1.00 96.12 87 VAL A N 1
ATOM 659 C CA . VAL A 1 87 ? -0.039 6.183 10.797 1.00 96.12 87 VAL A CA 1
ATOM 660 C C . VAL A 1 87 ? -1.545 6.446 10.728 1.00 96.12 87 VAL A C 1
ATOM 662 O O . VAL A 1 87 ? -2.287 5.972 11.585 1.00 96.12 87 VAL A O 1
ATOM 665 N N . ASN A 1 88 ? -2.018 7.177 9.718 1.00 95.50 88 ASN A N 1
ATOM 666 C CA . ASN A 1 88 ? -3.443 7.440 9.532 1.00 95.50 88 ASN A CA 1
ATOM 667 C C . ASN A 1 88 ? -4.234 6.156 9.230 1.00 95.50 88 ASN A C 1
ATOM 669 O O . ASN A 1 88 ? -5.300 5.955 9.807 1.00 95.50 88 ASN A O 1
ATOM 673 N N . ILE A 1 89 ? -3.703 5.267 8.385 1.00 94.94 89 ILE A N 1
ATOM 674 C CA . ILE A 1 89 ? -4.302 3.950 8.117 1.00 94.94 89 ILE A CA 1
ATOM 675 C C . ILE A 1 89 ? -4.385 3.133 9.410 1.00 94.94 89 ILE A C 1
ATOM 677 O O . ILE A 1 89 ? -5.451 2.619 9.741 1.00 94.94 89 ILE A O 1
ATOM 681 N N . LEU A 1 90 ? -3.299 3.069 10.187 1.00 95.69 90 LEU A N 1
ATOM 682 C CA . LEU A 1 90 ? -3.294 2.344 11.457 1.00 95.69 90 LEU A CA 1
ATOM 683 C C . LEU A 1 90 ? -4.327 2.911 12.441 1.00 95.69 90 LEU A C 1
ATOM 685 O O . LEU A 1 90 ? -5.073 2.144 13.044 1.00 95.69 90 LEU A O 1
ATOM 689 N N . LYS A 1 91 ? -4.433 4.243 12.551 1.00 96.31 91 LYS A N 1
ATOM 690 C CA . LYS A 1 91 ? -5.466 4.898 13.369 1.00 96.31 91 LYS A CA 1
ATOM 691 C C . LYS A 1 91 ? -6.872 4.489 12.937 1.00 96.31 91 LYS A C 1
ATOM 693 O O . LYS A 1 91 ? -7.660 4.070 13.779 1.00 96.31 91 LYS A O 1
ATOM 698 N N . GLN A 1 92 ? -7.166 4.532 11.635 1.00 95.06 92 GLN A N 1
ATOM 699 C CA . GLN A 1 92 ? -8.463 4.106 11.099 1.00 95.06 92 GLN A CA 1
ATOM 700 C C . GLN A 1 92 ? -8.787 2.647 11.447 1.00 95.06 92 GLN A C 1
ATOM 702 O O . GLN A 1 92 ? -9.927 2.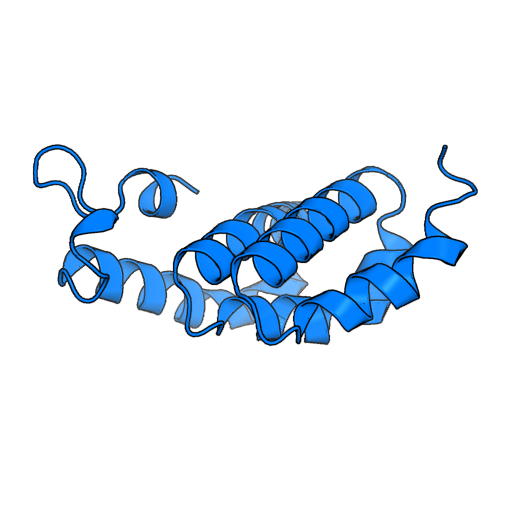347 11.801 1.00 95.06 92 GLN A O 1
ATOM 707 N N . ILE A 1 93 ? -7.791 1.757 11.405 1.00 95.12 93 ILE A N 1
ATOM 708 C CA . ILE A 1 93 ? -7.939 0.356 11.820 1.00 95.12 93 ILE A CA 1
ATOM 709 C C . ILE A 1 93 ? -8.257 0.263 13.316 1.00 95.12 93 ILE A C 1
ATOM 711 O O . ILE A 1 93 ? -9.246 -0.362 13.689 1.00 95.12 93 ILE A O 1
ATOM 715 N N . THR A 1 94 ? -7.475 0.922 14.174 1.00 94.31 94 THR A N 1
ATOM 716 C CA . THR A 1 94 ? -7.674 0.874 15.636 1.00 94.31 94 THR A CA 1
ATOM 717 C C . THR A 1 94 ? -8.988 1.511 16.095 1.00 94.31 94 THR A C 1
ATOM 719 O O . THR A 1 94 ? -9.535 1.125 17.122 1.00 94.31 94 THR A O 1
ATOM 722 N N . GLU A 1 95 ? -9.520 2.458 15.323 1.00 95.56 95 GLU A N 1
ATOM 723 C CA . GLU A 1 95 ? -10.806 3.121 15.568 1.00 95.56 95 GLU A CA 1
ATOM 724 C C . GLU A 1 95 ? -11.996 2.369 14.936 1.00 95.56 95 GLU A C 1
ATOM 726 O O . GLU A 1 95 ? -13.106 2.896 14.924 1.00 95.56 95 GLU A O 1
ATOM 731 N N . HIS A 1 96 ? -11.787 1.156 14.398 1.00 93.75 96 HIS A N 1
ATOM 732 C CA . HIS A 1 96 ? -12.810 0.343 13.722 1.00 93.75 96 HIS A CA 1
ATOM 733 C C . HIS A 1 96 ? -13.536 1.080 12.577 1.00 93.75 96 HIS A C 1
ATOM 735 O O . HIS A 1 96 ? -14.734 0.900 12.359 1.00 93.75 96 HIS A O 1
ATOM 741 N N . LYS A 1 97 ? -12.813 1.920 11.822 1.00 94.50 97 LYS A N 1
ATOM 742 C CA . LYS A 1 97 ? -13.367 2.652 10.667 1.00 94.50 97 LYS A CA 1
ATOM 743 C C . LYS A 1 97 ? -13.433 1.816 9.385 1.00 94.50 97 LYS A C 1
ATOM 745 O O . LYS A 1 97 ? -14.058 2.245 8.419 1.00 94.50 97 LYS A O 1
ATOM 750 N N . LEU A 1 98 ? -12.789 0.648 9.358 1.00 94.00 98 LEU A N 1
ATOM 751 C CA . LEU A 1 98 ? -12.866 -0.294 8.239 1.00 94.00 98 LEU A CA 1
ATOM 752 C C . LEU A 1 98 ? -14.151 -1.143 8.330 1.00 94.00 98 LEU A C 1
ATOM 754 O O . LEU A 1 98 ? -14.703 -1.300 9.420 1.00 94.00 98 LEU A O 1
ATOM 758 N N . PRO A 1 99 ? -14.632 -1.721 7.211 1.00 94.06 99 PRO A N 1
ATOM 759 C CA . PRO A 1 99 ? -15.766 -2.640 7.233 1.00 94.06 99 PRO A CA 1
ATOM 760 C C . PRO A 1 99 ? -15.523 -3.830 8.167 1.00 94.06 99 PRO A C 1
ATOM 762 O O . PRO A 1 99 ? -14.415 -4.360 8.237 1.00 94.06 99 PRO A O 1
ATOM 765 N N . ARG A 1 100 ? -16.585 -4.302 8.829 1.00 92.62 100 ARG A N 1
ATOM 766 C CA . ARG A 1 100 ? -16.516 -5.415 9.795 1.00 92.62 100 ARG A CA 1
ATOM 767 C C . ARG A 1 100 ? -16.032 -6.733 9.194 1.00 92.62 100 ARG A C 1
ATOM 769 O O . ARG A 1 100 ? -15.546 -7.576 9.934 1.00 92.62 100 ARG A O 1
ATOM 776 N N . ASP A 1 101 ? -16.113 -6.901 7.876 1.00 93.31 101 ASP A N 1
ATOM 777 C CA . ASP A 1 101 ? -15.578 -8.081 7.181 1.00 93.31 101 ASP A CA 1
ATOM 778 C C . ASP A 1 101 ? -14.046 -8.197 7.300 1.00 93.31 101 ASP A C 1
ATOM 780 O O . ASP A 1 101 ? -13.479 -9.261 7.057 1.00 93.31 101 ASP A O 1
ATOM 784 N N . PHE A 1 102 ? -13.367 -7.114 7.697 1.00 92.81 102 PHE A N 1
ATOM 785 C CA . PHE A 1 102 ? -11.939 -7.109 8.010 1.00 92.81 102 PHE A CA 1
ATOM 786 C C . PHE A 1 102 ? -11.643 -7.444 9.480 1.00 92.81 102 PHE A C 1
ATOM 788 O O . PHE A 1 102 ? -10.474 -7.621 9.831 1.00 92.81 102 PHE A O 1
ATOM 795 N N . ASP A 1 103 ? -12.656 -7.549 10.344 1.00 94.25 103 ASP A N 1
ATOM 796 C CA . ASP A 1 103 ? -12.471 -7.968 11.730 1.00 94.25 103 ASP A CA 1
ATOM 797 C C . ASP A 1 103 ? -12.246 -9.482 11.797 1.00 94.25 103 ASP A C 1
ATOM 799 O O . ASP A 1 103 ? -12.985 -10.285 11.228 1.00 94.25 103 ASP A O 1
ATOM 803 N N . TYR A 1 104 ? -11.248 -9.895 12.572 1.00 93.81 104 TYR A N 1
ATOM 804 C CA . TYR A 1 104 ? -10.969 -11.299 12.846 1.00 93.81 104 TYR A CA 1
ATOM 805 C C . TYR A 1 104 ? -11.000 -11.536 14.349 1.00 93.81 104 TYR A C 1
ATOM 807 O O . TYR A 1 104 ? -10.208 -10.960 15.087 1.00 93.81 104 TYR A O 1
ATOM 815 N N . HIS A 1 105 ? -11.941 -12.350 14.830 1.00 93.56 105 HIS A N 1
ATOM 816 C CA . HIS A 1 105 ? -12.161 -12.567 16.269 1.00 93.56 105 HIS A CA 1
ATOM 817 C C . HIS A 1 105 ? -12.214 -11.261 17.093 1.00 93.56 105 HIS A C 1
ATOM 819 O O . HIS A 1 105 ? -11.638 -11.179 18.174 1.00 93.56 105 HIS A O 1
ATOM 825 N N . ARG A 1 106 ? -12.940 -10.246 16.592 1.00 89.50 106 ARG A N 1
ATOM 826 C CA . ARG A 1 106 ? -13.080 -8.894 17.189 1.00 89.50 106 ARG A CA 1
ATOM 827 C C . ARG A 1 106 ? -11.806 -8.039 17.181 1.00 89.50 106 ARG A C 1
ATOM 829 O O . ARG A 1 106 ? -11.817 -6.940 17.722 1.00 89.50 106 ARG A O 1
ATOM 836 N N . MET A 1 107 ? -10.728 -8.522 16.575 1.00 93.88 107 MET A N 1
ATOM 837 C CA . MET A 1 107 ? -9.526 -7.738 16.324 1.00 93.88 107 MET A CA 1
ATOM 838 C C . MET A 1 107 ? -9.649 -7.077 14.943 1.00 93.88 107 MET A C 1
ATOM 840 O O . MET A 1 107 ? -9.842 -7.798 13.960 1.00 93.88 107 MET A O 1
ATOM 844 N N . PRO A 1 108 ? -9.543 -5.741 14.836 1.00 94.94 108 PRO A N 1
ATOM 845 C CA . PRO A 1 108 ? -9.748 -5.056 13.566 1.00 94.94 108 PRO A CA 1
ATOM 846 C C . PRO A 1 108 ? -8.573 -5.286 12.619 1.00 94.94 108 PRO A C 1
ATOM 848 O O . PRO A 1 108 ? -7.442 -4.937 12.945 1.00 94.94 108 PRO A O 1
ATOM 851 N N . ALA A 1 109 ? -8.817 -5.850 11.436 1.00 94.69 109 ALA A N 1
ATOM 852 C CA . ALA A 1 109 ? -7.850 -5.913 10.333 1.00 94.69 109 ALA A CA 1
ATOM 853 C C . ALA A 1 109 ? -6.413 -6.347 10.737 1.00 94.69 109 ALA A C 1
ATOM 855 O O . ALA A 1 109 ? -5.437 -5.698 10.348 1.00 94.69 109 ALA A O 1
ATOM 856 N N . PRO A 1 110 ? -6.218 -7.446 11.495 1.00 95.00 110 PRO A N 1
ATOM 857 C CA . PRO A 1 110 ? -4.914 -7.770 12.084 1.00 95.00 110 PRO A CA 1
ATOM 858 C C . PRO A 1 110 ? -3.803 -7.952 11.054 1.00 95.00 110 PRO A C 1
ATOM 860 O O . PRO A 1 110 ? -2.668 -7.548 11.285 1.00 95.00 110 PRO A O 1
ATOM 863 N N . TRP A 1 111 ? -4.128 -8.511 9.887 1.00 93.38 111 TRP A N 1
ATOM 864 C CA . TRP A 1 111 ? -3.153 -8.686 8.814 1.00 93.38 111 TRP A CA 1
ATOM 865 C C . TRP A 1 111 ? -2.697 -7.370 8.189 1.00 93.38 111 TRP A C 1
ATOM 867 O O . TRP A 1 111 ? -1.586 -7.329 7.675 1.00 93.38 111 TRP A O 1
ATOM 877 N N . LEU A 1 112 ? -3.515 -6.312 8.228 1.00 93.25 112 LEU A N 1
ATOM 878 C CA . LEU A 1 112 ? -3.087 -4.983 7.791 1.00 93.25 112 LEU A CA 1
ATOM 879 C C . LEU A 1 112 ? -2.217 -4.299 8.850 1.00 93.25 112 LEU A C 1
ATOM 881 O O . LEU A 1 112 ? -1.336 -3.536 8.484 1.00 93.25 112 LEU A O 1
ATOM 885 N N . GLN A 1 113 ? -2.425 -4.588 10.140 1.00 93.06 113 GLN A N 1
ATOM 886 C CA . GLN A 1 113 ? -1.612 -4.010 11.219 1.00 93.06 113 GLN A CA 1
ATOM 887 C C . GLN A 1 113 ? -0.171 -4.542 11.249 1.00 93.06 113 GLN A C 1
ATOM 889 O O . GLN A 1 113 ? 0.732 -3.836 11.684 1.00 93.06 113 GLN A O 1
ATOM 894 N N . VAL A 1 114 ? 0.047 -5.793 10.830 1.00 91.56 114 VAL A N 1
ATOM 895 C CA . VAL A 1 114 ? 1.365 -6.463 10.881 1.00 91.56 114 VAL A CA 1
ATOM 896 C C . VAL A 1 114 ? 2.181 -6.333 9.591 1.00 91.56 114 VAL A C 1
ATOM 898 O O . VAL A 1 114 ? 3.212 -6.996 9.451 1.00 91.56 114 VAL A O 1
ATOM 901 N N . LYS A 1 115 ? 1.700 -5.553 8.621 1.00 80.44 115 LYS A N 1
ATOM 902 C CA . LYS A 1 115 ? 2.412 -5.288 7.368 1.00 80.44 115 LYS A CA 1
ATOM 903 C C . LYS A 1 115 ? 3.167 -3.979 7.443 1.00 80.44 115 LYS A C 1
ATOM 905 O O . LYS A 1 115 ? 4.345 -4.012 7.027 1.00 80.44 115 LYS A O 1
#

Radius of gyration: 14.5 Å; chains: 1; bounding box: 32×26×40 Å

Organism: NCBI:txid141414

Foldseek 3Di:
DLVCCLVCVVVLLVQCPPPDPVSVLVSLLVLLVCCVRPVVSSVVVVVSLVVQCVDPAVSSVLSSVSSLVVVCVVPVPVCVVCVVVLVVVVVCQVVVVHDCVCADPNRGNVVSVVD

InterPro domains:
  IPR002553 Clathrin/coatomer adaptor, adaptin-like, N-terminal [PF01602] (2-115)
  IPR011989 Armadillo-like helical [G3DSA:1.25.10.10] (1-115)
  IPR016024 Armadillo-type fold [SSF48371] (3-114)
  IPR050840 Adaptor Complexes 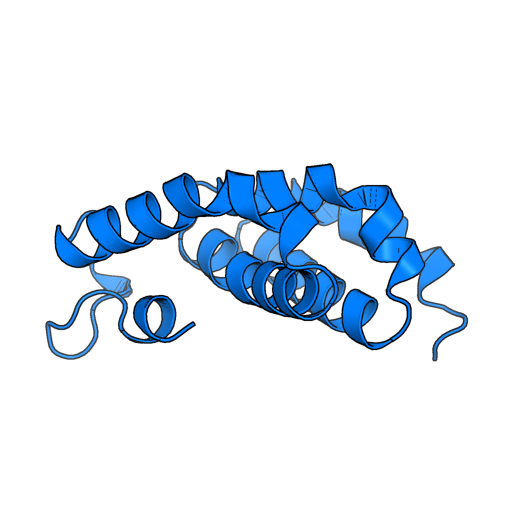Large Subunit [PTHR22780] (1-115)